Protein AF-A0A7C7R220-F1 (afdb_monomer_lite)

Structure (mmCIF, N/CA/C/O backbone):
data_AF-A0A7C7R220-F1
#
_entry.id   AF-A0A7C7R220-F1
#
loop_
_atom_site.group_PDB
_atom_site.id
_atom_site.type_symbol
_atom_site.label_atom_id
_atom_site.label_alt_id
_atom_site.label_comp_id
_atom_site.label_asym_id
_atom_site.label_entity_id
_atom_site.label_seq_id
_atom_site.pdbx_PDB_ins_code
_atom_site.Cartn_x
_atom_site.Cartn_y
_atom_site.Cartn_z
_atom_site.occupancy
_atom_site.B_iso_or_equiv
_atom_site.auth_seq_id
_atom_site.auth_comp_id
_atom_site.auth_asym_id
_atom_site.auth_atom_id
_atom_site.pdbx_PDB_model_num
ATOM 1 N N . MET A 1 1 ? 4.171 -11.349 55.305 1.00 42.50 1 MET A N 1
ATOM 2 C CA . MET A 1 1 ? 5.237 -11.980 54.497 1.00 42.50 1 MET A CA 1
ATOM 3 C C . MET A 1 1 ? 5.128 -11.424 53.081 1.00 42.50 1 MET A C 1
ATOM 5 O O . MET A 1 1 ? 4.289 -11.871 52.314 1.00 42.50 1 MET A O 1
ATOM 9 N N . VAL A 1 2 ? 5.844 -10.329 52.803 1.00 50.28 2 VAL A N 1
ATOM 10 C CA . VAL A 1 2 ? 5.728 -9.561 51.551 1.00 50.28 2 VAL A CA 1
ATOM 11 C C . VAL A 1 2 ? 6.727 -10.128 50.547 1.00 50.28 2 VAL A C 1
ATOM 13 O O . VAL A 1 2 ? 7.929 -10.122 50.792 1.00 50.28 2 VAL A O 1
ATOM 16 N N . ILE A 1 3 ? 6.213 -10.663 49.443 1.00 49.31 3 ILE A N 1
ATOM 17 C CA . ILE A 1 3 ? 6.999 -11.232 48.345 1.00 49.31 3 ILE A CA 1
ATOM 18 C C . ILE A 1 3 ? 7.690 -10.076 47.593 1.00 49.31 3 ILE A C 1
ATOM 20 O O . ILE A 1 3 ? 7.007 -9.123 47.207 1.00 49.31 3 ILE A O 1
ATOM 24 N N . PRO A 1 4 ? 9.018 -10.111 47.373 1.00 49.44 4 PRO A N 1
ATOM 25 C CA . PRO A 1 4 ? 9.720 -9.023 46.700 1.00 49.44 4 PRO A CA 1
ATOM 26 C C . PRO A 1 4 ? 9.388 -8.995 45.196 1.00 49.44 4 PRO A C 1
ATOM 28 O O . PRO A 1 4 ? 9.379 -10.020 44.515 1.00 49.44 4 PRO A O 1
ATOM 31 N N . GLN A 1 5 ? 9.150 -7.790 44.664 1.00 57.03 5 GLN A N 1
ATOM 32 C CA . GLN A 1 5 ? 8.678 -7.525 43.296 1.00 57.03 5 GLN A CA 1
ATOM 33 C C . GLN A 1 5 ? 9.705 -7.508 42.126 1.00 57.03 5 GLN A C 1
ATOM 35 O O . GLN A 1 5 ? 9.274 -7.236 41.000 1.00 57.03 5 GLN A O 1
ATOM 40 N N . PRO A 1 6 ? 11.027 -7.768 42.256 1.00 50.47 6 PRO A N 1
ATOM 41 C CA . PRO A 1 6 ? 11.921 -7.582 41.109 1.00 50.47 6 PRO A CA 1
ATOM 42 C C . PRO A 1 6 ? 11.873 -8.730 40.085 1.00 50.47 6 PRO A C 1
ATOM 44 O O . PRO A 1 6 ? 12.238 -8.518 38.931 1.00 50.47 6 PRO A O 1
ATOM 47 N N . LEU A 1 7 ? 11.378 -9.922 40.447 1.00 48.56 7 LEU A N 1
ATOM 48 C CA . LEU A 1 7 ? 11.452 -11.101 39.569 1.00 48.56 7 LEU A CA 1
ATOM 49 C C . LEU A 1 7 ? 10.399 -11.108 38.441 1.00 48.56 7 LEU A C 1
ATOM 51 O O . LEU A 1 7 ? 10.651 -11.640 37.362 1.00 48.56 7 LEU A O 1
ATOM 55 N N . LEU A 1 8 ? 9.251 -10.445 38.633 1.00 49.47 8 LEU A N 1
ATOM 56 C CA . LEU A 1 8 ? 8.209 -10.329 37.598 1.00 49.47 8 LEU A CA 1
ATOM 57 C C . LEU A 1 8 ? 8.530 -9.299 36.499 1.00 49.47 8 LEU A C 1
ATOM 59 O O . LEU A 1 8 ? 7.870 -9.286 35.460 1.00 49.47 8 LEU A O 1
ATOM 63 N N . ARG A 1 9 ? 9.546 -8.441 36.676 1.00 49.59 9 ARG A N 1
ATOM 64 C CA . ARG A 1 9 ? 9.896 -7.405 35.684 1.00 49.59 9 ARG A CA 1
ATOM 65 C C . ARG A 1 9 ? 10.752 -7.920 34.521 1.00 49.59 9 ARG A C 1
ATOM 67 O O . ARG A 1 9 ? 10.720 -7.320 33.447 1.00 49.59 9 ARG A O 1
ATOM 74 N N . CYS A 1 10 ? 11.471 -9.031 34.688 1.00 47.22 10 CYS A N 1
ATOM 75 C CA . CYS A 1 10 ? 12.337 -9.576 33.636 1.00 47.22 10 CYS A CA 1
ATOM 76 C C . CYS A 1 10 ? 11.569 -10.395 32.583 1.00 47.22 10 CYS A C 1
ATOM 78 O O . CYS A 1 10 ? 11.864 -10.272 31.393 1.00 47.22 10 CYS A O 1
ATOM 80 N N . LEU A 1 11 ? 10.529 -11.144 32.975 1.00 48.06 11 LEU A N 1
ATOM 81 C CA . LEU A 1 11 ? 9.730 -11.942 32.028 1.00 48.06 11 LEU A CA 1
ATOM 82 C C . LEU A 1 11 ? 8.992 -11.076 30.986 1.00 48.06 11 LEU A C 1
ATOM 84 O O . LEU A 1 11 ? 8.880 -11.457 29.822 1.00 48.06 11 LEU A O 1
ATOM 88 N N . GLY A 1 12 ? 8.546 -9.875 31.369 1.00 43.41 12 GLY A N 1
ATOM 89 C CA . GLY A 1 12 ? 7.822 -8.969 30.469 1.00 43.41 12 GLY A CA 1
ATOM 90 C C . GLY A 1 12 ? 8.679 -8.342 29.359 1.00 43.41 12 GLY A C 1
ATOM 91 O O . GLY A 1 12 ? 8.146 -7.958 28.317 1.00 43.41 12 GLY A O 1
ATOM 92 N N . ARG A 1 13 ? 10.005 -8.241 29.549 1.00 48.06 13 ARG A N 1
ATOM 93 C CA . ARG A 1 13 ? 10.936 -7.695 28.541 1.00 48.06 13 ARG A CA 1
ATOM 94 C C . ARG A 1 13 ? 11.300 -8.725 27.468 1.00 48.06 13 ARG A C 1
ATOM 96 O O . ARG A 1 13 ? 11.361 -8.361 26.296 1.00 48.06 13 ARG A O 1
ATOM 103 N N . PHE A 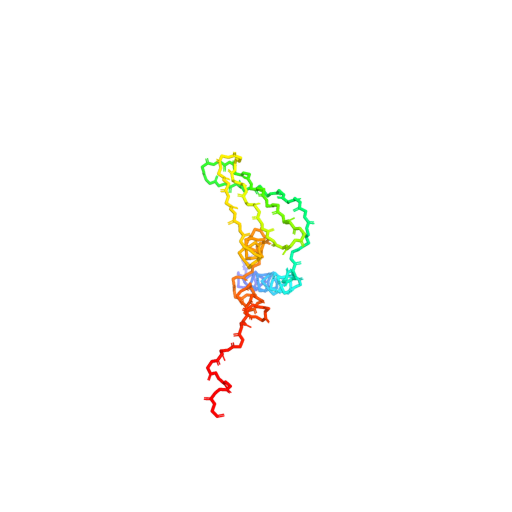1 14 ? 11.451 -9.996 27.842 1.00 42.50 14 PHE A N 1
ATOM 104 C CA . PHE A 1 14 ? 11.734 -11.087 26.902 1.00 42.50 14 PHE A CA 1
ATOM 105 C C . PHE A 1 14 ? 10.556 -11.374 25.958 1.00 42.50 14 PHE A C 1
ATOM 107 O O . PHE A 1 14 ? 10.760 -11.513 24.755 1.00 42.50 14 PHE A O 1
ATOM 114 N N . ALA A 1 15 ? 9.316 -11.350 26.458 1.00 47.62 15 ALA A N 1
ATOM 115 C CA . ALA A 1 15 ? 8.124 -11.556 25.628 1.00 47.62 15 ALA A CA 1
ATOM 116 C C . ALA A 1 15 ? 7.944 -10.472 24.538 1.00 47.62 15 ALA A C 1
ATOM 118 O O . ALA A 1 15 ? 7.513 -10.769 23.425 1.00 47.62 15 ALA A O 1
ATOM 119 N N . ARG A 1 16 ? 8.327 -9.216 24.822 1.00 41.50 16 ARG A N 1
ATOM 120 C CA . ARG A 1 16 ? 8.288 -8.113 23.839 1.00 41.50 16 ARG A CA 1
ATOM 121 C C . ARG A 1 16 ? 9.413 -8.186 22.806 1.00 41.50 16 ARG A C 1
ATOM 123 O O . ARG A 1 16 ? 9.193 -7.783 21.667 1.00 41.50 16 ARG A O 1
ATOM 130 N N . ALA A 1 17 ? 10.592 -8.678 23.188 1.00 47.00 17 ALA A N 1
ATOM 131 C CA . ALA A 1 17 ? 11.711 -8.882 22.268 1.00 47.00 17 ALA A CA 1
ATOM 132 C C . ALA A 1 17 ? 11.426 -10.037 21.296 1.00 47.00 17 ALA A C 1
ATOM 134 O O . ALA A 1 17 ? 11.585 -9.867 20.092 1.00 47.00 17 ALA A O 1
ATOM 135 N N . PHE A 1 18 ? 10.884 -11.152 21.797 1.00 43.88 18 PHE A N 1
ATOM 136 C CA . PHE A 1 18 ? 10.519 -12.303 20.968 1.00 43.88 18 PHE A CA 1
ATOM 137 C C . PHE A 1 18 ? 9.379 -11.976 19.989 1.00 43.88 18 PHE A C 1
ATOM 139 O O . PHE A 1 18 ? 9.439 -12.346 18.823 1.00 43.88 18 PHE A O 1
ATOM 146 N N . GLY A 1 19 ? 8.370 -11.203 20.412 1.00 49.75 19 GLY A N 1
ATOM 147 C CA . GLY A 1 19 ? 7.315 -10.728 19.506 1.00 49.75 19 GLY A CA 1
ATOM 148 C C . GLY A 1 19 ? 7.832 -9.794 18.403 1.00 49.75 19 GLY A C 1
ATOM 149 O O . GLY A 1 19 ? 7.367 -9.871 17.266 1.00 49.75 19 GLY A O 1
ATOM 150 N N . ARG A 1 20 ? 8.829 -8.950 18.713 1.00 49.66 20 ARG A N 1
ATOM 151 C CA . ARG A 1 20 ? 9.515 -8.101 17.724 1.00 49.66 20 ARG A CA 1
ATOM 152 C C . ARG A 1 20 ? 10.345 -8.926 16.744 1.00 49.66 20 ARG A C 1
ATOM 154 O O . ARG A 1 20 ? 10.249 -8.672 15.551 1.00 49.66 20 ARG A O 1
ATOM 161 N N . ASP A 1 21 ? 11.085 -9.926 17.216 1.00 55.09 21 ASP A N 1
ATOM 162 C CA . ASP A 1 21 ? 11.882 -10.809 16.353 1.00 55.09 21 ASP A CA 1
ATOM 163 C C . ASP A 1 21 ? 11.011 -11.682 15.447 1.00 55.09 21 ASP A C 1
ATOM 165 O O . ASP A 1 21 ? 11.313 -11.846 14.266 1.00 55.09 21 ASP A O 1
ATOM 169 N N . VAL A 1 22 ? 9.873 -12.172 15.945 1.00 57.34 22 VAL A N 1
ATOM 170 C CA . VAL A 1 22 ? 8.907 -12.925 15.132 1.00 57.34 22 VAL A CA 1
ATOM 171 C C . VAL A 1 22 ? 8.239 -12.022 14.091 1.00 57.34 22 VAL A C 1
ATOM 173 O O . VAL A 1 22 ? 8.100 -12.427 12.940 1.00 57.34 22 VAL A O 1
ATOM 176 N N . ALA A 1 23 ? 7.864 -10.786 14.440 1.00 58.97 23 ALA A N 1
ATOM 177 C CA . ALA A 1 23 ? 7.316 -9.821 13.483 1.00 58.97 23 ALA A CA 1
ATOM 178 C C . ALA A 1 23 ? 8.348 -9.415 12.416 1.00 58.97 23 ALA A C 1
ATOM 180 O O . ALA A 1 23 ? 8.010 -9.317 11.238 1.00 58.97 23 ALA A O 1
ATOM 181 N N . SER A 1 24 ? 9.613 -9.255 12.803 1.00 59.56 24 SER A N 1
ATOM 182 C CA . SER A 1 24 ? 10.740 -9.025 11.896 1.00 59.56 24 SER A CA 1
ATOM 183 C C . SER A 1 24 ? 10.968 -10.215 10.955 1.00 59.56 24 SER A C 1
ATOM 185 O O . SER A 1 24 ? 11.109 -10.025 9.744 1.00 59.56 24 SER A O 1
ATOM 187 N N . PHE A 1 25 ? 10.928 -11.441 11.482 1.00 58.41 25 PHE A N 1
ATOM 188 C CA . PHE A 1 25 ? 11.056 -12.684 10.719 1.00 58.41 25 PHE A CA 1
ATOM 189 C C . PHE A 1 25 ? 9.886 -12.897 9.742 1.00 58.41 25 PHE A C 1
ATOM 191 O O . PHE A 1 25 ? 10.090 -13.165 8.557 1.00 58.41 25 PHE A O 1
ATOM 198 N N . CYS A 1 26 ? 8.650 -12.693 10.196 1.00 59.62 26 CYS A N 1
ATOM 199 C CA . CYS A 1 26 ? 7.459 -12.727 9.346 1.00 59.62 26 CYS A CA 1
ATOM 200 C C . CYS A 1 26 ? 7.469 -11.598 8.308 1.00 59.62 26 CYS A C 1
ATOM 202 O O . CYS A 1 26 ? 7.112 -11.822 7.150 1.00 59.62 26 CYS A O 1
ATOM 204 N N . GLY A 1 27 ? 7.941 -10.409 8.688 1.00 58.53 27 GLY A N 1
ATOM 205 C CA . GLY A 1 27 ? 8.129 -9.275 7.792 1.00 58.53 27 GLY A CA 1
ATOM 206 C C . GLY A 1 27 ? 9.095 -9.602 6.655 1.00 58.53 27 GLY A C 1
ATOM 207 O O . GLY A 1 27 ? 8.812 -9.254 5.514 1.00 58.53 27 GLY A O 1
ATOM 208 N N . TRP A 1 28 ? 10.174 -10.350 6.920 1.00 62.16 28 TRP A N 1
ATOM 209 C CA . TRP A 1 28 ? 11.096 -10.824 5.880 1.00 62.16 28 TRP A CA 1
ATOM 210 C C . TRP A 1 28 ? 10.410 -11.753 4.860 1.00 62.16 28 TRP A C 1
ATOM 212 O O . TRP A 1 28 ? 10.615 -11.595 3.654 1.00 62.16 28 TRP A O 1
ATOM 222 N N . LEU A 1 29 ? 9.524 -12.652 5.302 1.00 57.66 29 LEU A N 1
ATOM 223 C CA . LEU A 1 29 ? 8.791 -13.563 4.408 1.00 57.66 29 LEU A CA 1
ATOM 224 C C . LEU A 1 29 ? 7.762 -12.847 3.515 1.00 57.66 29 LEU A C 1
ATOM 226 O O . LEU A 1 29 ? 7.476 -13.308 2.406 1.00 57.66 29 LEU A O 1
ATOM 230 N N . GLN A 1 30 ? 7.224 -11.713 3.969 1.00 66.31 30 GLN A N 1
ATOM 231 C CA . GLN A 1 30 ? 6.181 -10.956 3.267 1.00 66.31 30 GLN A CA 1
ATOM 232 C C . GLN A 1 30 ? 6.727 -10.008 2.186 1.00 66.31 30 GLN A C 1
ATOM 234 O O . GLN A 1 30 ? 5.963 -9.496 1.370 1.00 66.31 30 GLN A O 1
ATOM 239 N N . THR A 1 31 ? 8.047 -9.857 2.064 1.00 72.12 31 THR A N 1
ATOM 240 C CA . THR A 1 31 ? 8.706 -9.006 1.051 1.00 72.12 31 THR A CA 1
ATOM 241 C C . THR A 1 31 ? 8.680 -9.560 -0.382 1.00 72.12 31 THR A C 1
ATOM 243 O O . THR A 1 31 ? 9.478 -9.151 -1.214 1.00 72.12 31 THR A O 1
ATOM 246 N N . ARG A 1 32 ? 7.797 -10.508 -0.724 1.00 77.38 32 ARG A N 1
ATOM 247 C CA . ARG A 1 32 ? 7.665 -11.046 -2.098 1.00 77.38 32 ARG A CA 1
ATOM 248 C C . ARG A 1 32 ? 6.839 -10.120 -2.981 1.00 77.38 32 ARG A C 1
ATOM 250 O O . ARG A 1 32 ? 5.957 -9.448 -2.457 1.00 77.38 32 ARG A O 1
ATOM 257 N N . ARG A 1 33 ? 7.052 -10.127 -4.306 1.00 78.00 33 ARG A N 1
ATOM 258 C CA . ARG A 1 33 ? 6.209 -9.361 -5.248 1.00 78.00 33 ARG A CA 1
ATOM 259 C C . ARG A 1 33 ? 4.716 -9.631 -4.997 1.00 78.00 33 ARG A C 1
ATOM 261 O O . ARG A 1 33 ? 4.347 -10.779 -4.719 1.00 78.00 33 ARG A O 1
ATOM 268 N N . PRO A 1 34 ? 3.865 -8.595 -5.066 1.00 81.81 34 PRO A N 1
ATOM 269 C CA . PRO A 1 34 ? 2.451 -8.749 -4.788 1.00 81.81 34 PRO A CA 1
ATOM 270 C C . PRO A 1 34 ? 1.814 -9.613 -5.880 1.00 81.81 34 PRO A C 1
ATOM 272 O O . PRO A 1 34 ? 2.069 -9.421 -7.067 1.00 81.81 34 PRO A O 1
ATOM 275 N N . ARG A 1 35 ? 1.003 -10.595 -5.477 1.00 86.31 35 ARG A N 1
ATOM 276 C CA . ARG A 1 35 ? 0.205 -11.371 -6.432 1.00 86.31 35 ARG A CA 1
ATOM 277 C C . ARG A 1 35 ? -0.981 -10.525 -6.906 1.00 86.31 35 ARG A C 1
ATOM 279 O O . ARG A 1 35 ? -1.555 -9.824 -6.065 1.00 86.31 35 ARG A O 1
ATOM 286 N N . PRO A 1 36 ? -1.377 -10.627 -8.186 1.00 92.56 36 PRO A N 1
ATOM 287 C CA . PRO A 1 36 ? -2.588 -9.987 -8.679 1.00 92.56 36 PRO A CA 1
ATOM 288 C C . PRO A 1 36 ? -3.806 -10.390 -7.847 1.00 92.56 36 PRO A C 1
ATOM 290 O O . PRO A 1 36 ? -3.906 -11.530 -7.386 1.00 92.56 36 PRO A O 1
ATOM 293 N N . GLY A 1 37 ? -4.721 -9.447 -7.643 1.00 93.94 37 GLY A N 1
ATOM 294 C CA . GLY A 1 37 ? -5.936 -9.675 -6.867 1.00 93.94 37 GLY A CA 1
ATOM 295 C C . GLY A 1 37 ? -6.398 -8.458 -6.076 1.00 93.94 37 GLY A C 1
ATOM 296 O O . GLY A 1 37 ? -5.694 -7.454 -5.965 1.00 93.94 37 GLY A O 1
ATOM 297 N N . LEU A 1 38 ? -7.606 -8.563 -5.525 1.00 94.81 38 LEU A N 1
ATOM 298 C CA . LEU A 1 38 ? -8.214 -7.556 -4.662 1.00 94.81 38 LEU A CA 1
ATOM 299 C C . LEU A 1 38 ? -8.026 -7.948 -3.195 1.00 94.81 38 LEU A C 1
ATOM 301 O O . LEU A 1 38 ? -8.376 -9.055 -2.791 1.00 94.81 38 LEU A O 1
ATOM 305 N N . ARG A 1 39 ? -7.501 -7.024 -2.394 1.00 94.12 39 ARG A N 1
ATOM 306 C CA . ARG A 1 39 ? -7.351 -7.166 -0.944 1.00 94.12 39 ARG A CA 1
ATOM 307 C C . ARG A 1 39 ? -8.102 -6.044 -0.252 1.00 94.12 39 ARG A C 1
ATOM 309 O O . ARG A 1 39 ? -8.022 -4.898 -0.681 1.00 94.12 39 ARG A O 1
ATOM 316 N N . THR A 1 40 ? -8.819 -6.380 0.813 1.00 94.50 40 THR A N 1
ATOM 317 C CA . THR A 1 40 ? -9.583 -5.413 1.607 1.00 94.50 40 THR A CA 1
ATOM 318 C C . THR A 1 40 ? -9.034 -5.378 3.020 1.00 94.50 40 THR A C 1
ATOM 320 O O . THR A 1 40 ? -8.899 -6.417 3.662 1.00 94.50 40 THR A O 1
ATOM 323 N N . TYR A 1 41 ? -8.747 -4.175 3.496 1.00 93.19 41 TYR A N 1
ATOM 324 C CA . TYR A 1 41 ? -8.206 -3.892 4.813 1.00 93.19 41 TYR A CA 1
ATOM 325 C C . TYR A 1 41 ? -9.194 -3.025 5.588 1.00 93.19 41 TYR A C 1
ATOM 327 O O . TYR A 1 41 ? -9.879 -2.163 5.031 1.00 93.19 41 TYR A O 1
ATOM 335 N N . HIS A 1 42 ? -9.269 -3.269 6.892 1.00 92.50 42 HIS A N 1
ATOM 336 C CA . HIS A 1 42 ? -10.145 -2.548 7.801 1.00 92.50 42 HIS A CA 1
ATOM 337 C C . HIS A 1 42 ? -9.310 -1.922 8.907 1.00 92.50 42 HIS A C 1
ATOM 339 O O . HIS A 1 42 ? -8.625 -2.639 9.632 1.00 92.50 42 HIS A O 1
ATOM 345 N N . PHE A 1 43 ? -9.416 -0.606 9.061 1.00 88.69 43 PHE A N 1
ATOM 346 C CA . PHE A 1 43 ? -8.719 0.132 10.107 1.00 88.69 43 PHE A CA 1
ATOM 347 C C . PHE A 1 43 ? -9.725 0.743 11.080 1.00 88.69 43 PHE A C 1
ATOM 349 O O . PHE A 1 43 ? -10.705 1.360 10.659 1.00 88.69 43 PHE A O 1
ATOM 356 N N . GLN A 1 44 ? -9.475 0.580 12.379 1.00 89.69 44 GLN A N 1
ATOM 357 C CA . GLN A 1 44 ? -10.126 1.360 13.430 1.00 89.69 44 GLN A CA 1
ATOM 358 C C . GLN A 1 44 ? -9.232 2.557 13.758 1.00 89.69 44 GLN A C 1
ATOM 360 O O . GLN A 1 44 ? -8.100 2.377 14.202 1.00 89.69 44 GLN A O 1
ATOM 365 N N . LEU A 1 45 ? -9.733 3.769 13.528 1.00 85.50 45 LEU A N 1
ATOM 366 C CA . LEU A 1 45 ? -9.076 5.013 13.916 1.00 85.50 45 LEU A CA 1
ATOM 367 C C . LEU A 1 45 ? -9.928 5.739 14.974 1.00 85.50 45 LEU A C 1
ATOM 369 O O . LEU A 1 45 ? -11.135 5.498 15.047 1.00 85.50 45 LEU A O 1
ATOM 373 N N . PRO A 1 46 ? -9.348 6.675 15.751 1.00 84.31 46 PRO A N 1
ATOM 374 C CA . PRO A 1 46 ? -10.089 7.474 16.735 1.00 84.31 46 PRO A CA 1
ATOM 375 C C . PRO A 1 46 ? -11.285 8.262 16.165 1.00 84.31 46 PRO A C 1
ATOM 377 O O . PRO A 1 46 ? -12.147 8.682 16.925 1.00 84.31 46 PRO A O 1
ATOM 380 N N . GLY A 1 47 ? -11.357 8.445 14.839 1.00 85.88 47 GLY A N 1
ATOM 381 C CA . GLY A 1 47 ? -12.459 9.112 14.131 1.00 85.88 47 GLY A CA 1
ATOM 382 C C . GLY A 1 47 ? -13.408 8.180 13.365 1.00 85.88 47 GLY A C 1
ATOM 383 O O . GLY A 1 47 ? -14.204 8.667 12.570 1.00 85.88 47 GLY A O 1
ATOM 384 N N . GLY A 1 48 ? -13.313 6.857 13.546 1.00 88.00 48 GLY A N 1
ATOM 385 C CA . GLY A 1 48 ? -14.201 5.883 12.902 1.00 88.00 48 GLY A CA 1
ATOM 386 C C . GLY A 1 48 ? -13.478 4.743 12.181 1.00 88.00 48 GLY A C 1
ATOM 387 O O . GLY A 1 48 ? -12.263 4.559 12.290 1.00 88.00 48 GLY A O 1
ATOM 388 N N . ARG A 1 49 ? -14.251 3.935 11.448 1.00 90.44 49 ARG A N 1
ATOM 389 C CA . ARG A 1 49 ? -13.736 2.798 10.674 1.00 90.44 49 ARG A CA 1
ATOM 390 C C . ARG A 1 49 ? -13.436 3.238 9.245 1.00 90.44 49 ARG A C 1
ATOM 392 O O . ARG A 1 49 ? -14.335 3.732 8.578 1.00 90.44 49 ARG A O 1
ATOM 399 N N . ARG A 1 50 ? -12.218 2.973 8.771 1.00 90.25 50 ARG A N 1
ATOM 400 C CA . ARG A 1 50 ? -11.833 3.152 7.364 1.00 90.25 50 ARG A CA 1
ATOM 401 C C . ARG A 1 50 ? -11.700 1.815 6.652 1.00 90.25 50 ARG A C 1
ATOM 403 O O . ARG A 1 50 ? -11.198 0.838 7.224 1.00 90.25 50 ARG A O 1
ATOM 410 N N . ARG A 1 51 ? -12.146 1.769 5.401 1.00 93.50 51 ARG A N 1
ATOM 411 C CA . ARG A 1 51 ? -12.008 0.634 4.488 1.00 93.50 51 ARG A CA 1
ATOM 412 C C . ARG A 1 51 ? -11.005 0.992 3.409 1.00 93.50 51 ARG A C 1
ATOM 414 O O . ARG A 1 51 ? -11.134 2.014 2.749 1.00 93.50 51 ARG A O 1
ATOM 421 N N . VAL A 1 52 ? -10.008 0.141 3.222 1.00 94.50 52 VAL A N 1
ATOM 422 C CA . VAL A 1 52 ? -9.002 0.329 2.178 1.00 94.50 52 VAL A CA 1
ATOM 423 C C . VAL A 1 52 ? -9.013 -0.893 1.277 1.00 94.50 52 VAL A C 1
ATOM 425 O O . VAL A 1 52 ? -8.825 -2.012 1.751 1.00 94.50 52 VAL A O 1
ATOM 428 N N . HIS A 1 53 ? -9.220 -0.694 -0.019 1.00 95.19 53 HIS A N 1
ATOM 429 C CA . HIS A 1 53 ? -9.154 -1.754 -1.014 1.00 95.19 53 HIS A CA 1
ATOM 430 C C . HIS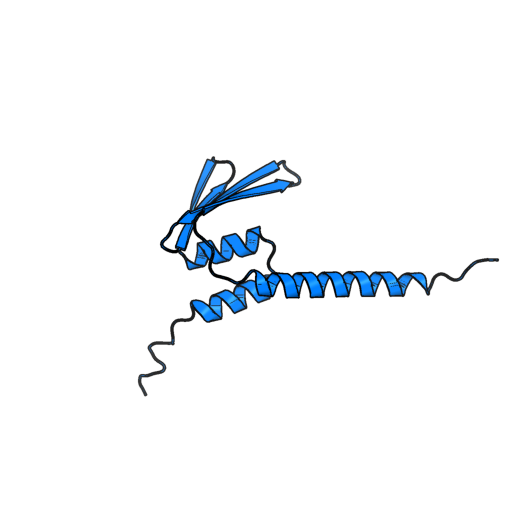 A 1 53 ? -7.917 -1.559 -1.882 1.00 95.19 53 HIS A C 1
ATOM 432 O O . HIS A 1 53 ? -7.787 -0.555 -2.572 1.00 95.19 53 HIS A O 1
ATOM 438 N N . LEU A 1 54 ? -7.010 -2.530 -1.869 1.00 95.38 54 LEU A N 1
ATOM 439 C CA . LEU A 1 54 ? -5.855 -2.558 -2.756 1.00 95.38 54 LEU A CA 1
ATOM 440 C C . LEU A 1 54 ? -6.088 -3.617 -3.827 1.00 95.38 54 LEU A C 1
ATOM 442 O O . LEU A 1 54 ? -6.145 -4.814 -3.535 1.00 95.38 54 LEU A O 1
ATOM 446 N N . ARG A 1 55 ? -6.206 -3.180 -5.077 1.00 95.75 55 ARG A N 1
ATOM 447 C CA . ARG A 1 55 ? -6.255 -4.057 -6.243 1.00 95.75 55 ARG A CA 1
ATOM 448 C C . ARG A 1 55 ? -4.901 -4.052 -6.927 1.00 95.75 55 ARG A C 1
ATOM 450 O O . ARG A 1 55 ? -4.439 -3.000 -7.344 1.00 95.75 55 ARG A O 1
ATOM 457 N N . ILE A 1 56 ? -4.303 -5.224 -7.084 1.00 96.12 56 ILE A N 1
ATOM 458 C CA . ILE A 1 56 ? -3.068 -5.423 -7.844 1.00 96.12 56 ILE A CA 1
ATOM 459 C C . ILE A 1 56 ? -3.423 -6.021 -9.202 1.00 96.12 56 ILE A C 1
ATOM 461 O O . ILE A 1 56 ? -4.149 -7.017 -9.280 1.00 96.12 56 ILE A O 1
ATOM 465 N N . GLN A 1 57 ? -2.927 -5.397 -10.263 1.00 95.00 57 GLN A N 1
ATOM 466 C CA . GLN A 1 57 ? -3.094 -5.829 -11.643 1.00 95.00 57 GLN A CA 1
ATOM 467 C C . GLN A 1 57 ? -2.018 -6.860 -12.046 1.00 95.00 57 GLN A C 1
ATOM 469 O O . GLN A 1 57 ? -1.010 -7.009 -11.349 1.00 95.00 57 GLN A O 1
ATOM 474 N N . PRO A 1 58 ? -2.211 -7.603 -13.154 1.00 92.94 58 PRO A N 1
ATOM 475 C CA . PRO A 1 58 ? -1.240 -8.592 -13.634 1.00 92.94 58 PRO A CA 1
ATOM 476 C C . PRO A 1 58 ? 0.146 -8.023 -13.965 1.00 92.94 58 PRO A C 1
ATOM 478 O O . PRO A 1 58 ? 1.144 -8.716 -13.788 1.00 92.94 58 PRO A O 1
ATOM 481 N N . ASP A 1 59 ? 0.213 -6.765 -14.403 1.00 90.81 59 ASP A N 1
ATOM 482 C CA . ASP A 1 59 ? 1.456 -6.033 -14.684 1.00 90.81 59 ASP A CA 1
ATOM 483 C C . ASP A 1 59 ? 2.188 -5.562 -13.407 1.00 90.81 59 ASP A C 1
ATOM 485 O O . ASP A 1 59 ? 3.301 -5.039 -13.464 1.00 90.81 59 ASP A O 1
ATOM 489 N N . GLY A 1 60 ? 1.574 -5.767 -12.237 1.00 89.88 60 GLY A N 1
ATOM 490 C CA . GLY A 1 60 ? 2.074 -5.347 -10.935 1.00 89.88 60 GLY A CA 1
ATOM 491 C C . GLY A 1 60 ? 1.651 -3.938 -10.526 1.00 89.88 60 GLY A C 1
ATOM 492 O O . GLY A 1 60 ? 1.892 -3.575 -9.375 1.00 89.88 60 GLY A O 1
ATOM 493 N N . SER A 1 61 ? 1.008 -3.163 -11.405 1.00 94.50 61 SER A N 1
ATOM 494 C CA . SER A 1 61 ? 0.423 -1.872 -11.040 1.00 94.50 61 SER A CA 1
ATOM 495 C C . SER A 1 61 ? -0.721 -2.054 -10.037 1.00 94.50 61 SER A C 1
ATOM 497 O O . SER A 1 61 ? -1.276 -3.146 -9.866 1.00 94.50 61 SER A O 1
ATOM 499 N N . GLY A 1 62 ? -1.051 -0.989 -9.312 1.00 95.81 62 GLY A N 1
ATOM 500 C CA . GLY A 1 62 ? -2.035 -1.026 -8.241 1.00 95.81 62 GLY A CA 1
ATOM 501 C C . GLY A 1 62 ? -3.099 0.055 -8.369 1.00 95.81 62 GLY A C 1
ATOM 502 O O . GLY A 1 62 ? -2.852 1.136 -8.893 1.00 95.81 62 GLY A O 1
ATOM 503 N N . LEU A 1 63 ? -4.277 -0.227 -7.827 1.00 96.38 63 LEU A N 1
ATOM 504 C CA . LEU A 1 63 ? -5.299 0.766 -7.526 1.00 96.38 63 LEU A CA 1
ATOM 505 C C . LEU A 1 63 ? -5.623 0.670 -6.038 1.00 96.38 63 LEU A C 1
ATOM 507 O O . LEU A 1 63 ? -6.032 -0.391 -5.560 1.00 96.38 63 LEU A O 1
ATOM 511 N N . LEU A 1 64 ? -5.419 1.766 -5.315 1.00 95.69 64 LEU A N 1
ATOM 512 C CA . LEU A 1 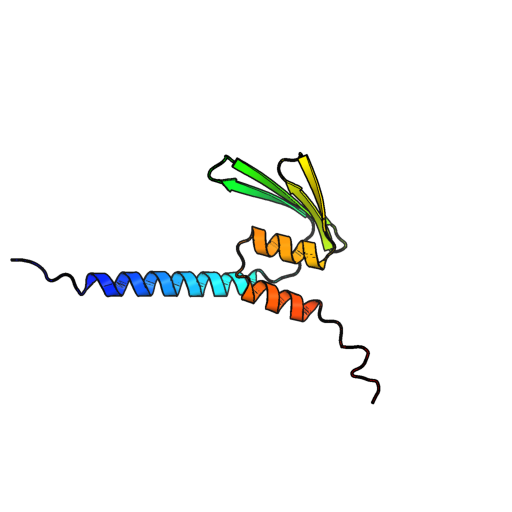64 ? -5.759 1.888 -3.906 1.00 95.69 64 LEU A CA 1
ATOM 513 C C . LEU A 1 64 ? -7.025 2.728 -3.778 1.00 95.69 64 LEU A C 1
ATOM 515 O O . LEU A 1 64 ? -7.053 3.875 -4.211 1.00 95.69 64 LEU A O 1
ATOM 519 N N . LEU A 1 65 ? -8.057 2.147 -3.184 1.00 95.19 65 LEU A N 1
ATOM 520 C CA . LEU A 1 65 ? -9.327 2.803 -2.916 1.00 95.19 65 LEU A CA 1
ATOM 521 C C . LEU A 1 65 ? -9.463 2.992 -1.411 1.00 95.19 65 LEU A C 1
ATOM 523 O O . LEU A 1 65 ? -9.372 2.014 -0.666 1.00 95.19 65 LEU A O 1
ATOM 527 N N . VAL A 1 66 ? -9.695 4.219 -0.963 1.00 91.88 66 VAL A N 1
ATOM 528 C CA . VAL A 1 66 ? -9.945 4.535 0.449 1.00 91.88 66 VAL A CA 1
ATOM 529 C C . VAL A 1 66 ? -11.392 4.977 0.579 1.00 91.88 66 VAL A C 1
ATOM 531 O O . VAL A 1 66 ? -11.829 5.867 -0.140 1.00 91.88 66 VAL A O 1
ATOM 534 N N . ASP A 1 67 ? -12.148 4.268 1.417 1.00 91.06 67 ASP A N 1
ATOM 535 C CA . ASP A 1 67 ? -13.582 4.465 1.671 1.00 91.06 67 ASP A CA 1
ATOM 536 C C . ASP A 1 67 ? -14.458 4.553 0.405 1.00 91.06 67 ASP A C 1
ATOM 538 O O . ASP A 1 67 ? -15.598 5.002 0.453 1.00 91.06 67 ASP A O 1
ATOM 542 N N . VAL A 1 68 ? -13.947 4.058 -0.730 1.00 81.94 68 VAL A N 1
ATOM 543 C CA . VAL A 1 68 ? -14.576 4.130 -2.063 1.00 81.94 68 VAL A CA 1
ATOM 544 C C . VAL A 1 68 ? -14.783 5.579 -2.554 1.00 81.94 68 VAL A C 1
ATOM 546 O O . VAL A 1 68 ? -15.344 5.793 -3.623 1.00 81.94 68 VAL A O 1
ATOM 549 N N . THR A 1 69 ? -14.283 6.575 -1.820 1.00 87.62 69 THR A N 1
ATOM 550 C CA . THR A 1 69 ? -14.326 7.996 -2.189 1.00 87.62 69 THR A CA 1
ATOM 551 C C . THR A 1 69 ? -13.088 8.413 -2.964 1.00 87.62 69 THR A C 1
ATOM 553 O O . THR A 1 69 ? -13.193 9.161 -3.930 1.00 87.62 69 THR A O 1
ATOM 556 N N . ASP A 1 70 ? -11.925 7.887 -2.577 1.00 90.00 70 ASP A N 1
ATOM 557 C CA . ASP A 1 70 ? -10.638 8.272 -3.144 1.00 90.00 70 ASP A CA 1
ATOM 558 C C . ASP A 1 70 ? -9.994 7.096 -3.872 1.00 90.00 70 ASP A C 1
ATOM 560 O O . ASP A 1 70 ? -9.916 5.987 -3.336 1.00 90.00 70 ASP A O 1
ATOM 564 N N . ALA A 1 71 ? -9.506 7.348 -5.087 1.00 93.12 71 ALA A N 1
ATOM 565 C CA . ALA A 1 71 ? -8.841 6.363 -5.931 1.00 93.12 71 ALA A CA 1
ATOM 566 C C . ALA A 1 71 ? -7.430 6.836 -6.299 1.00 93.12 71 ALA A C 1
ATOM 568 O O . ALA A 1 71 ? -7.252 7.881 -6.921 1.00 93.12 71 ALA A O 1
ATOM 569 N N . ILE A 1 72 ? -6.419 6.048 -5.932 1.00 95.12 72 ILE A N 1
ATOM 570 C CA . ILE A 1 72 ? -5.006 6.349 -6.178 1.00 95.12 72 ILE A CA 1
ATOM 571 C C . ILE A 1 72 ? -4.418 5.261 -7.073 1.00 95.12 72 ILE A C 1
ATOM 573 O O . ILE A 1 72 ? -4.372 4.084 -6.702 1.00 95.12 72 ILE A O 1
ATOM 577 N N . HIS A 1 73 ? -3.930 5.663 -8.245 1.00 96.00 73 HIS A N 1
ATOM 578 C CA . HIS A 1 73 ? -3.175 4.788 -9.133 1.00 96.00 73 HIS A CA 1
ATOM 579 C C . HIS A 1 73 ? -1.738 4.649 -8.640 1.00 96.00 73 HIS A C 1
ATOM 581 O O . HIS A 1 73 ? -1.044 5.632 -8.386 1.00 96.00 73 HIS A O 1
ATOM 587 N N . LEU A 1 74 ? -1.286 3.409 -8.522 1.00 95.88 74 LEU A N 1
ATOM 588 C CA . LEU A 1 74 ? 0.038 3.065 -8.042 1.00 95.88 74 LEU A CA 1
ATOM 589 C C . LEU A 1 74 ? 0.824 2.407 -9.170 1.00 95.88 74 LEU A C 1
ATOM 591 O O . LEU A 1 74 ? 0.376 1.437 -9.783 1.00 95.88 74 LEU A O 1
ATOM 595 N N . ASN A 1 75 ? 2.039 2.896 -9.403 1.00 93.69 75 ASN A N 1
ATOM 596 C CA . ASN A 1 75 ? 3.004 2.147 -10.198 1.00 93.69 75 ASN A CA 1
ATOM 597 C C . ASN A 1 75 ? 3.399 0.843 -9.461 1.00 93.69 75 ASN A C 1
ATOM 599 O O . ASN A 1 75 ? 3.116 0.704 -8.265 1.00 93.69 75 ASN A O 1
ATOM 603 N N . PRO A 1 76 ? 4.069 -0.117 -10.124 1.00 92.50 76 PRO A N 1
ATOM 604 C CA . PRO A 1 76 ? 4.390 -1.400 -9.497 1.00 92.50 76 PRO A CA 1
ATOM 605 C C . PRO A 1 76 ? 5.191 -1.300 -8.192 1.00 92.50 76 PRO A C 1
ATOM 607 O O . PRO A 1 76 ? 4.945 -2.047 -7.243 1.00 92.50 76 PRO A O 1
ATOM 610 N N . THR A 1 77 ? 6.119 -0.345 -8.106 1.00 91.94 77 THR A N 1
ATOM 611 C CA . THR A 1 77 ? 6.911 -0.102 -6.893 1.00 91.94 77 THR A CA 1
ATOM 612 C C . THR A 1 77 ? 6.036 0.402 -5.744 1.00 91.94 77 THR A C 1
ATOM 614 O O . THR A 1 77 ? 6.087 -0.137 -4.639 1.00 91.94 77 THR A O 1
ATOM 617 N N . ALA A 1 78 ? 5.197 1.405 -6.002 1.00 93.31 78 ALA A N 1
ATOM 618 C CA . ALA A 1 78 ? 4.301 2.001 -5.020 1.00 93.31 78 ALA A CA 1
ATOM 619 C C . ALA A 1 78 ? 3.206 1.020 -4.585 1.00 93.31 78 ALA A C 1
ATOM 621 O O . ALA A 1 78 ? 2.876 0.963 -3.405 1.00 93.31 78 ALA A O 1
ATOM 622 N N . ALA A 1 79 ? 2.702 0.191 -5.502 1.00 93.94 79 ALA A N 1
ATOM 623 C CA . ALA A 1 79 ? 1.753 -0.876 -5.196 1.00 93.94 79 ALA A CA 1
ATOM 624 C C . ALA A 1 79 ? 2.355 -1.890 -4.216 1.00 93.94 79 ALA A C 1
ATOM 626 O O . ALA A 1 79 ? 1.687 -2.348 -3.284 1.00 93.94 79 ALA A O 1
ATOM 627 N N . TRP A 1 80 ? 3.644 -2.199 -4.378 1.00 92.00 80 TRP A N 1
ATOM 628 C CA . TRP A 1 80 ? 4.345 -3.091 -3.467 1.00 92.00 80 TRP A CA 1
ATOM 629 C C . TRP A 1 80 ? 4.558 -2.484 -2.082 1.00 92.00 80 TRP A C 1
ATOM 631 O O . TRP A 1 80 ? 4.288 -3.149 -1.080 1.00 92.00 80 TRP A O 1
ATOM 641 N N . ILE A 1 81 ? 4.993 -1.221 -2.030 1.00 91.12 81 ILE A N 1
ATOM 642 C CA . ILE A 1 81 ? 5.165 -0.468 -0.781 1.00 91.12 81 ILE A CA 1
ATOM 643 C C . ILE A 1 81 ? 3.831 -0.364 -0.043 1.00 91.12 81 ILE A C 1
ATOM 645 O O . ILE A 1 81 ? 3.761 -0.708 1.134 1.00 91.12 81 ILE A O 1
ATOM 649 N N . ALA A 1 82 ? 2.764 0.033 -0.742 1.00 93.56 82 ALA A N 1
ATOM 650 C CA . ALA A 1 82 ? 1.429 0.154 -0.172 1.00 93.56 82 ALA A CA 1
ATOM 651 C C . ALA A 1 82 ? 0.963 -1.173 0.433 1.00 93.56 82 ALA A C 1
ATOM 653 O O . ALA A 1 82 ? 0.505 -1.196 1.571 1.00 93.56 82 ALA A O 1
ATOM 654 N N . ARG A 1 83 ? 1.142 -2.299 -0.272 1.00 93.00 83 ARG A N 1
ATOM 655 C CA . ARG A 1 83 ? 0.797 -3.615 0.281 1.00 93.00 83 ARG A CA 1
ATOM 656 C C . ARG A 1 83 ? 1.580 -3.921 1.559 1.00 93.00 83 ARG A C 1
ATOM 658 O O . ARG A 1 83 ? 0.978 -4.343 2.536 1.00 93.00 83 ARG A O 1
ATOM 665 N N . MET A 1 84 ? 2.898 -3.714 1.557 1.00 91.06 84 MET A N 1
ATOM 666 C CA . MET A 1 84 ? 3.742 -3.979 2.730 1.00 91.06 84 MET A CA 1
ATOM 667 C C . MET A 1 84 ? 3.353 -3.105 3.927 1.00 91.06 84 MET A C 1
ATOM 669 O O . MET A 1 84 ? 3.283 -3.609 5.044 1.00 91.06 84 MET A O 1
ATOM 673 N N . ALA A 1 85 ? 3.031 -1.833 3.690 1.00 89.94 85 ALA A N 1
ATOM 674 C CA . ALA A 1 85 ? 2.537 -0.933 4.726 1.00 89.94 85 ALA A CA 1
ATOM 675 C C . ALA A 1 85 ? 1.191 -1.412 5.302 1.00 89.94 85 ALA A C 1
ATOM 677 O O . ALA A 1 85 ? 1.021 -1.456 6.518 1.00 89.94 85 ALA A O 1
ATOM 678 N N . LEU A 1 86 ? 0.257 -1.835 4.443 1.00 90.69 86 LEU A N 1
ATOM 679 C CA . LEU A 1 86 ? -1.051 -2.361 4.855 1.00 90.69 86 LEU A CA 1
ATOM 680 C C . LEU A 1 86 ? -0.957 -3.723 5.569 1.00 90.69 86 LEU A C 1
ATOM 682 O O . LEU A 1 86 ? -1.817 -4.046 6.383 1.00 90.69 86 LEU A O 1
ATOM 686 N N . GLU A 1 87 ? 0.074 -4.519 5.273 1.00 88.88 87 GLU A N 1
ATOM 687 C CA . GLU A 1 87 ? 0.367 -5.807 5.922 1.00 88.88 87 GLU A CA 1
ATOM 688 C C . GLU A 1 87 ? 1.201 -5.651 7.213 1.00 88.88 87 GLU A C 1
ATOM 690 O O . GLU A 1 87 ? 1.422 -6.630 7.924 1.00 88.88 87 GLU A O 1
ATOM 695 N N . GLY A 1 88 ? 1.620 -4.427 7.562 1.00 86.06 88 GLY A N 1
ATOM 696 C CA . GLY A 1 88 ? 2.357 -4.136 8.795 1.00 86.06 88 GLY A CA 1
ATOM 697 C C . GLY A 1 88 ? 3.837 -4.524 8.751 1.00 86.06 88 GLY A C 1
ATOM 698 O O . GLY A 1 88 ? 4.446 -4.757 9.797 1.00 86.06 88 GLY A O 1
ATOM 699 N N . VAL A 1 89 ? 4.431 -4.612 7.558 1.00 85.75 89 VAL A N 1
ATOM 700 C CA . VAL A 1 89 ? 5.864 -4.889 7.402 1.00 85.75 89 VAL A CA 1
ATOM 701 C C . VAL A 1 89 ? 6.674 -3.707 7.958 1.00 85.75 89 VAL A C 1
ATOM 703 O O . VAL A 1 89 ? 6.389 -2.563 7.596 1.00 85.75 89 VAL A O 1
ATOM 706 N N . PRO A 1 90 ? 7.704 -3.950 8.794 1.00 85.69 90 PRO A N 1
ATOM 707 C CA . PRO A 1 90 ? 8.578 -2.889 9.285 1.00 85.69 90 PRO A CA 1
ATOM 708 C C . PRO A 1 90 ? 9.221 -2.093 8.144 1.00 85.69 90 PRO A C 1
ATOM 710 O O . PRO A 1 90 ? 9.678 -2.671 7.154 1.00 85.69 90 PRO A O 1
ATOM 713 N N . GLU A 1 91 ? 9.305 -0.772 8.303 1.00 83.25 91 GLU A N 1
ATOM 714 C CA . GLU A 1 91 ? 9.787 0.145 7.262 1.00 83.25 91 GLU A CA 1
ATOM 715 C C . GLU A 1 91 ? 11.184 -0.225 6.746 1.00 83.25 91 GLU A C 1
ATOM 717 O O . GLU A 1 91 ? 11.401 -0.306 5.538 1.00 83.25 91 GLU A O 1
ATOM 722 N N . GLU A 1 92 ? 12.114 -0.545 7.647 1.00 84.00 92 GLU A N 1
ATOM 723 C CA . GLU A 1 92 ? 13.482 -0.944 7.294 1.00 84.00 92 GLU A CA 1
ATOM 724 C C . GLU A 1 92 ? 13.511 -2.171 6.366 1.00 84.00 92 GLU A C 1
ATOM 726 O O . GLU A 1 92 ? 14.295 -2.241 5.413 1.00 84.00 92 GLU A O 1
ATOM 731 N N . HIS A 1 93 ? 12.617 -3.136 6.602 1.00 83.56 9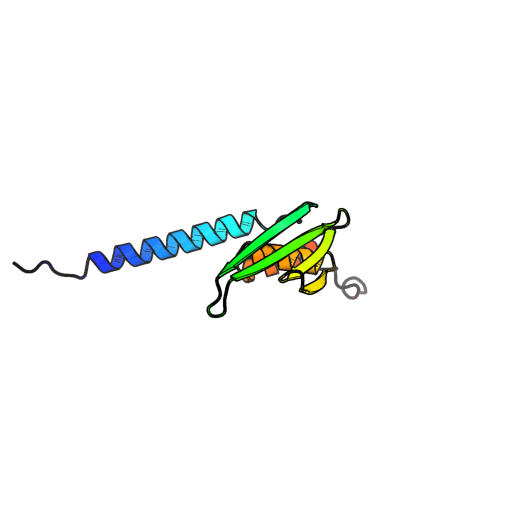3 HIS A N 1
ATOM 732 C CA . HIS A 1 93 ? 12.507 -4.345 5.787 1.00 83.56 93 HIS A CA 1
ATOM 733 C C . HIS A 1 93 ? 11.885 -4.044 4.426 1.00 83.56 93 HIS A C 1
ATOM 735 O O . HIS A 1 93 ? 12.391 -4.517 3.402 1.00 83.56 93 HIS A O 1
ATOM 741 N N . ALA A 1 94 ? 10.832 -3.226 4.404 1.00 85.00 94 ALA A N 1
ATOM 742 C CA . ALA A 1 94 ? 10.196 -2.779 3.172 1.00 85.00 94 ALA A CA 1
ATOM 743 C C . ALA A 1 94 ? 11.190 -2.009 2.285 1.00 85.00 94 ALA A C 1
ATOM 745 O O . ALA A 1 94 ? 11.341 -2.323 1.102 1.00 85.00 94 ALA A O 1
ATOM 746 N N . ALA A 1 95 ? 11.943 -1.071 2.865 1.00 85.75 95 ALA A N 1
ATOM 747 C CA . ALA A 1 95 ? 12.963 -0.294 2.169 1.00 85.75 95 ALA A CA 1
ATOM 748 C C . ALA A 1 95 ? 14.068 -1.187 1.587 1.00 85.75 95 ALA A C 1
ATOM 750 O O . ALA A 1 95 ? 14.431 -1.049 0.415 1.00 85.75 95 ALA A O 1
ATOM 751 N N . ARG A 1 96 ? 14.581 -2.150 2.366 1.00 85.31 96 ARG A N 1
ATOM 752 C CA . ARG A 1 96 ? 15.597 -3.105 1.895 1.00 85.31 96 ARG A CA 1
ATOM 753 C C . ARG A 1 96 ? 15.088 -3.970 0.739 1.00 85.31 96 ARG A C 1
ATOM 755 O O . ARG A 1 96 ? 15.835 -4.213 -0.209 1.00 85.31 96 ARG A O 1
ATOM 762 N N . ALA A 1 97 ? 13.841 -4.433 0.803 1.00 83.88 97 ALA A N 1
ATOM 763 C CA . ALA A 1 97 ? 13.234 -5.254 -0.243 1.00 83.88 97 ALA A CA 1
ATOM 764 C C . ALA A 1 97 ? 13.032 -4.482 -1.551 1.00 83.88 97 ALA A C 1
ATOM 766 O O . ALA A 1 97 ? 13.406 -4.968 -2.619 1.00 83.88 97 ALA A O 1
ATOM 767 N N . VAL A 1 98 ? 12.506 -3.258 -1.460 1.00 84.81 98 VAL A N 1
ATOM 768 C CA . VAL A 1 98 ? 12.303 -2.379 -2.620 1.00 84.81 98 VAL A CA 1
ATOM 769 C C . VAL A 1 98 ? 13.633 -2.064 -3.287 1.00 84.81 98 VAL A C 1
ATOM 771 O O . VAL A 1 98 ? 13.751 -2.229 -4.500 1.00 84.81 98 VAL A O 1
ATOM 774 N N . ARG A 1 99 ? 14.654 -1.691 -2.504 1.00 85.12 99 ARG A N 1
ATOM 775 C CA . ARG A 1 99 ? 15.999 -1.407 -3.022 1.00 85.12 99 ARG A CA 1
ATOM 776 C C . ARG A 1 99 ? 16.562 -2.584 -3.817 1.00 85.12 99 ARG A C 1
ATOM 778 O O . ARG A 1 99 ? 17.011 -2.388 -4.933 1.00 85.12 99 ARG A O 1
ATOM 785 N N . ARG A 1 100 ? 16.460 -3.813 -3.306 1.00 81.50 100 ARG A N 1
ATOM 786 C CA . ARG A 1 100 ? 16.982 -5.007 -3.998 1.00 81.50 100 ARG A CA 1
ATOM 787 C C . ARG A 1 100 ? 16.345 -5.288 -5.358 1.00 81.50 100 ARG A C 1
ATOM 789 O O . ARG A 1 100 ? 17.004 -5.867 -6.209 1.00 81.50 100 ARG A O 1
ATOM 796 N N . VAL A 1 101 ? 15.070 -4.955 -5.542 1.00 78.50 101 VAL A N 1
ATOM 797 C CA . VAL A 1 101 ? 14.324 -5.312 -6.763 1.00 78.50 101 VAL A CA 1
ATOM 798 C C . VAL A 1 101 ? 14.241 -4.162 -7.758 1.00 78.50 1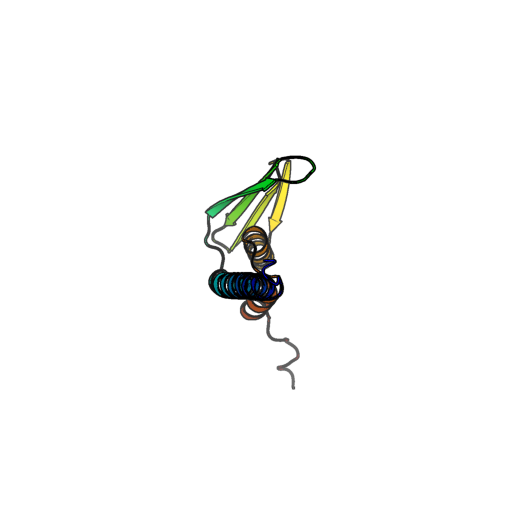01 VAL A C 1
ATOM 800 O O . VAL A 1 101 ? 14.132 -4.411 -8.956 1.00 78.50 101 VAL A O 1
ATOM 803 N N . PHE A 1 102 ? 14.272 -2.920 -7.276 1.00 75.81 102 PHE A N 1
ATOM 804 C CA . PHE A 1 102 ? 14.039 -1.731 -8.093 1.00 75.81 102 PHE A CA 1
ATOM 805 C C . PHE A 1 102 ? 15.231 -0.772 -8.163 1.00 75.81 102 PHE A C 1
ATOM 807 O O . PHE A 1 102 ? 15.126 0.235 -8.861 1.00 75.81 102 PHE A O 1
ATOM 814 N N . GLN A 1 103 ? 16.359 -1.049 -7.493 1.00 75.06 103 GLN A N 1
ATOM 815 C CA . GLN A 1 103 ? 17.595 -0.323 -7.792 1.00 75.06 103 GLN A CA 1
ATOM 816 C C . GLN A 1 103 ? 17.992 -0.615 -9.236 1.00 75.06 103 GLN A C 1
ATOM 818 O O . GLN A 1 103 ? 18.373 -1.729 -9.592 1.00 75.06 103 GLN A O 1
ATOM 823 N N . ARG A 1 104 ? 17.871 0.411 -10.074 1.00 59.03 104 ARG A N 1
ATOM 824 C CA . ARG A 1 104 ? 18.509 0.437 -11.380 1.00 59.03 104 ARG A CA 1
ATOM 825 C C . ARG A 1 104 ? 20.013 0.642 -11.121 1.00 59.03 104 ARG A C 1
ATOM 827 O O . ARG A 1 104 ? 20.333 1.489 -10.283 1.00 59.03 104 ARG A O 1
ATOM 834 N N . PRO A 1 105 ? 20.918 -0.119 -11.763 1.00 58.47 105 PRO A N 1
ATOM 835 C CA . PRO A 1 105 ? 22.337 0.217 -11.751 1.00 58.47 105 PRO A CA 1
ATOM 836 C C . PRO A 1 105 ? 22.483 1.667 -12.196 1.00 58.47 105 PRO A C 1
ATOM 838 O O . PRO A 1 105 ? 21.767 2.087 -13.110 1.00 58.47 105 PRO A O 1
ATOM 841 N N . ASP A 1 106 ? 23.340 2.425 -11.521 1.00 58.75 106 ASP A N 1
ATOM 842 C CA . ASP A 1 106 ? 23.632 3.792 -11.928 1.00 58.75 106 ASP A CA 1
ATOM 843 C C . ASP A 1 106 ? 24.181 3.750 -13.365 1.00 58.75 106 ASP A C 1
ATOM 845 O O . ASP A 1 106 ? 25.231 3.137 -13.581 1.00 58.75 106 ASP A O 1
ATOM 849 N N . PRO A 1 107 ? 23.477 4.310 -14.368 1.00 57.81 107 PRO A N 1
ATOM 850 C CA . PRO A 1 107 ? 23.943 4.258 -15.747 1.00 57.81 107 PRO A CA 1
ATOM 851 C C . PRO A 1 107 ? 25.279 4.992 -15.939 1.00 57.81 107 PRO A C 1
ATOM 853 O O . PRO A 1 107 ? 25.954 4.734 -16.932 1.00 57.81 107 PRO A O 1
ATOM 856 N N . GLN A 1 108 ? 25.692 5.850 -14.995 1.00 59.38 108 GLN A N 1
ATOM 857 C CA . GLN A 1 108 ? 27.012 6.483 -14.998 1.00 59.38 108 GLN A CA 1
ATOM 858 C C . GLN A 1 108 ? 28.142 5.603 -14.433 1.00 59.38 108 GLN A C 1
ATOM 860 O O . GLN A 1 108 ? 29.299 5.880 -14.719 1.00 59.38 108 GLN A O 1
ATOM 865 N N . ALA A 1 109 ? 27.860 4.522 -13.698 1.00 57.69 109 ALA A N 1
ATOM 866 C CA . ALA A 1 109 ? 28.904 3.685 -13.085 1.00 57.69 109 ALA A CA 1
ATOM 867 C C . ALA A 1 109 ? 29.576 2.689 -14.056 1.00 57.69 109 ALA A C 1
ATOM 869 O O . ALA A 1 109 ? 30.421 1.902 -13.641 1.00 57.69 109 ALA A O 1
ATOM 870 N N . THR A 1 110 ? 29.175 2.663 -15.332 1.00 57.75 110 THR A N 1
ATOM 871 C CA . THR A 1 110 ? 29.775 1.810 -16.387 1.00 57.75 110 THR A CA 1
ATOM 872 C C . THR A 1 110 ? 30.428 2.636 -17.503 1.00 57.75 110 THR A C 1
ATOM 874 O O . THR A 1 110 ? 30.784 2.092 -18.542 1.00 57.75 110 THR A O 1
ATOM 877 N N . ALA A 1 111 ? 30.565 3.948 -17.305 1.00 53.81 111 ALA A N 1
ATOM 878 C CA . ALA A 1 111 ? 31.258 4.847 -18.219 1.00 53.81 111 ALA A CA 1
ATOM 879 C C . ALA A 1 111 ? 32.543 5.376 -17.558 1.00 53.81 111 ALA A C 1
ATOM 881 O O . ALA A 1 111 ? 32.674 6.578 -17.357 1.00 53.81 111 ALA A O 1
ATOM 882 N N . ASP A 1 112 ? 33.442 4.454 -17.208 1.00 45.94 112 ASP A N 1
ATOM 883 C CA . ASP A 1 112 ? 34.879 4.686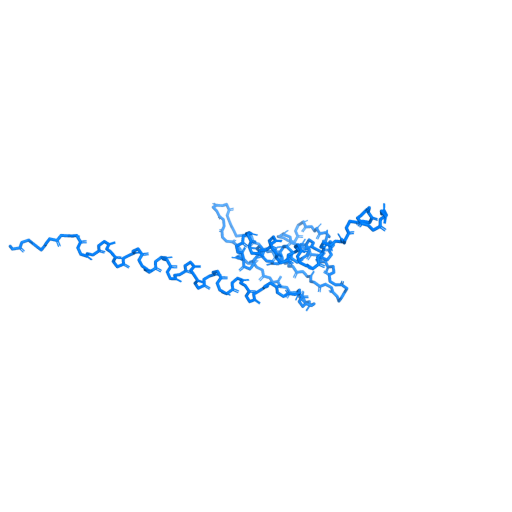 -16.991 1.00 45.94 112 ASP A CA 1
ATOM 884 C C . ASP A 1 112 ? 35.656 3.706 -17.884 1.00 45.94 112 ASP A C 1
ATOM 886 O O . ASP A 1 112 ? 35.235 2.523 -17.959 1.00 45.94 112 ASP A O 1
#

pLDDT: mean 76.57, std 18.39, range [41.5, 96.38]

Radius of gyration: 20.35 Å; chains: 1; bounding box: 50×23×73 Å

Sequence (112 aa):
MVIPQPLLRCLGRFARAFGRDVASFCGWLQTRRPRPGLRTYHFQLPGGRRRVHLRIQPDGSGLLLVDVTDAIHLNPTAAWIARMALEGVPEEHAARAVRRVFQRPDPQATAD

Foldseek 3Di:
DDDDDPPVVVVVVVVVVVVVVVLQVVLLVLLDQDDADKDWAWDQDPVGIKIWIWGADPQQWIWIAINVPDIDTGDNLRSSLVVSVRVVRDPVSNVVSSCVPPDDPDPVVPVD

Secondary structure (DSSP, 8-state):
-PPPTTTHHHHHHHHHHHHHHHHHHHHHHH-SPPPSEEEEEEEEETTEEEEEEEEEPTTS-EEEEETTTEEEEE-HHHHHHHHHHHTT--HHHHHHHHHHHH----TTTT--